Protein AF-A0A7U6QQB1-F1 (afdb_monomer_lite)

Foldseek 3Di:
DDPVVVVVVVVVLVVVQVVQAAAADDFDPVCVQPDQLQRQVVCRSNNNTHDHPCCVVLQKDWRDDDALWTDMDGDDDQVQDDPVSHGDVVSVVVRVCVGNVSSVSSNGDNDDPPDD

Secondary structure (DSSP, 8-state):
--HHHHHHHHHHHHHHHHHH---B-PPPHHHHHHS-HHHHHHHHHTTSSPBPTHHHHHTEEEEEEETTEEEEEE---GGGB-TTSSB-HHHHHHHHHHHHHHHHHTT--PPPP---

Sequence (116 aa):
MNVEETIATWETEEARIREKLGDADVIPLSDLTTRSGMDIFNAMFAGELPHPPYWSNARLHSYSYGKGIAVFQGRPKRHHYNPLGTVHGGWFCTLLDSAVGCAVHTLYQQEKPIQL

Radius of gyration: 16.37 Å; chains: 1; bounding box: 47×28×54 Å

Structure (mmCIF, N/CA/C/O backbone):
data_AF-A0A7U6QQB1-F1
#
_entry.id   AF-A0A7U6QQB1-F1
#
loop_
_atom_site.group_PDB
_atom_site.id
_atom_site.type_symbol
_atom_site.label_atom_id
_atom_site.label_alt_id
_atom_site.label_comp_id
_atom_site.label_asym_id
_atom_site.label_entity_id
_atom_site.label_seq_id
_atom_site.pdbx_PDB_ins_code
_atom_site.Cartn_x
_atom_site.Cartn_y
_atom_site.Cartn_z
_atom_site.occupancy
_atom_site.B_iso_or_equiv
_atom_site.auth_seq_id
_atom_site.auth_comp_id
_atom_site.auth_asym_id
_atom_site.auth_atom_id
_atom_site.pdbx_PDB_model_num
ATOM 1 N N . MET A 1 1 ? 18.256 15.743 -7.609 1.00 75.50 1 MET A N 1
ATOM 2 C CA . MET A 1 1 ? 17.990 14.306 -7.469 1.00 75.50 1 MET A CA 1
ATOM 3 C C . MET A 1 1 ? 17.765 13.734 -8.856 1.00 75.50 1 MET A C 1
ATOM 5 O O . MET A 1 1 ? 16.902 14.249 -9.562 1.00 75.50 1 MET A O 1
ATOM 9 N N . ASN A 1 2 ? 18.584 12.780 -9.286 1.00 94.81 2 ASN A N 1
ATOM 10 C CA . ASN A 1 2 ? 18.419 12.091 -10.567 1.00 94.81 2 ASN A CA 1
ATOM 11 C C . ASN A 1 2 ? 17.517 10.842 -10.409 1.00 94.81 2 ASN A C 1
ATOM 13 O O . ASN A 1 2 ? 17.033 10.539 -9.314 1.00 94.81 2 ASN A O 1
ATOM 17 N N . VAL A 1 3 ? 17.248 10.132 -11.510 1.00 93.31 3 VAL A N 1
ATOM 18 C CA . VAL A 1 3 ? 16.383 8.935 -11.498 1.00 93.31 3 VAL A CA 1
ATOM 19 C C . VAL A 1 3 ? 16.963 7.828 -10.613 1.00 93.31 3 VAL A C 1
ATOM 21 O O . VAL A 1 3 ? 16.224 7.199 -9.863 1.00 93.31 3 VAL A O 1
ATOM 24 N N . GLU A 1 4 ? 18.275 7.616 -10.662 1.00 95.06 4 GLU A N 1
ATOM 25 C CA . GLU A 1 4 ? 18.970 6.560 -9.917 1.00 95.06 4 GLU A CA 1
ATOM 26 C C . GLU A 1 4 ? 18.913 6.814 -8.406 1.00 95.06 4 GLU A C 1
ATOM 28 O O . GLU A 1 4 ? 18.555 5.924 -7.641 1.00 95.06 4 GLU A O 1
ATOM 33 N N . GLU A 1 5 ? 19.161 8.053 -7.979 1.00 95.38 5 GLU A N 1
ATOM 34 C CA . GLU A 1 5 ? 19.044 8.495 -6.585 1.00 95.38 5 GLU A CA 1
ATOM 35 C C . GLU A 1 5 ? 17.603 8.361 -6.067 1.00 95.38 5 GLU A C 1
ATOM 37 O O . GLU A 1 5 ? 17.375 7.949 -4.926 1.00 95.38 5 GLU A O 1
ATOM 42 N N . THR A 1 6 ? 16.618 8.673 -6.915 1.00 90.69 6 THR A N 1
ATOM 43 C CA . THR A 1 6 ? 15.193 8.532 -6.576 1.00 90.69 6 THR A CA 1
ATOM 44 C C . THR A 1 6 ? 14.834 7.066 -6.344 1.00 90.69 6 THR A C 1
ATOM 46 O O . THR A 1 6 ? 14.212 6.733 -5.336 1.00 90.69 6 THR A O 1
ATOM 49 N N . ILE A 1 7 ? 15.263 6.181 -7.250 1.00 90.62 7 ILE A N 1
ATOM 50 C CA . ILE A 1 7 ? 15.036 4.737 -7.138 1.00 90.62 7 ILE A CA 1
ATOM 51 C C . ILE A 1 7 ? 15.713 4.188 -5.883 1.00 90.62 7 ILE A C 1
ATOM 53 O O . ILE A 1 7 ? 15.054 3.505 -5.106 1.00 90.62 7 ILE A O 1
ATOM 57 N N . ALA A 1 8 ? 16.979 4.534 -5.639 1.00 92.62 8 ALA A N 1
ATOM 58 C CA . ALA A 1 8 ? 17.712 4.074 -4.460 1.00 92.62 8 ALA A CA 1
ATOM 59 C C . ALA A 1 8 ? 17.022 4.492 -3.150 1.00 92.62 8 ALA A C 1
ATOM 61 O O . ALA A 1 8 ? 16.946 3.708 -2.201 1.00 92.62 8 ALA A O 1
ATOM 62 N N . THR A 1 9 ? 16.462 5.706 -3.111 1.00 91.25 9 THR A N 1
ATOM 63 C CA . THR A 1 9 ? 15.675 6.187 -1.968 1.00 91.25 9 THR A CA 1
ATOM 64 C C . THR A 1 9 ? 14.422 5.335 -1.761 1.00 91.25 9 THR A C 1
ATOM 66 O O . THR A 1 9 ? 14.144 4.908 -0.642 1.00 91.25 9 THR A O 1
ATOM 69 N N . TRP A 1 10 ? 13.673 5.048 -2.829 1.00 89.38 10 TRP A N 1
ATOM 70 C CA . TRP A 1 10 ? 12.462 4.226 -2.743 1.00 89.38 10 TRP A CA 1
ATOM 71 C C . TRP A 1 10 ? 12.755 2.771 -2.376 1.00 89.38 10 TRP A C 1
ATOM 73 O O . TRP A 1 10 ? 12.031 2.200 -1.569 1.00 89.38 10 TRP A O 1
ATOM 83 N N . GLU A 1 11 ? 13.824 2.182 -2.911 1.00 90.38 11 GLU A N 1
ATOM 84 C CA . GLU A 1 11 ? 14.233 0.811 -2.589 1.00 90.38 11 GLU A CA 1
ATOM 85 C C . GLU A 1 11 ? 14.691 0.678 -1.131 1.00 90.38 11 GLU A C 1
ATOM 87 O O . GLU A 1 11 ? 14.335 -0.291 -0.461 1.00 90.38 11 GLU A O 1
ATOM 92 N N . THR A 1 12 ? 15.425 1.669 -0.616 1.00 92.12 12 THR A N 1
ATOM 93 C CA . THR A 1 12 ? 15.832 1.713 0.800 1.00 92.12 12 THR A CA 1
ATOM 94 C C . THR A 1 12 ? 14.614 1.762 1.719 1.00 92.12 12 THR A C 1
ATOM 96 O O . THR A 1 12 ? 14.546 1.057 2.726 1.00 92.12 12 THR A O 1
ATOM 99 N N . GLU A 1 13 ? 13.626 2.574 1.361 1.00 88.75 13 GLU A N 1
ATOM 100 C CA . GLU A 1 13 ? 12.424 2.755 2.163 1.00 88.75 13 GLU A CA 1
ATOM 101 C C . GLU A 1 13 ? 11.477 1.548 2.080 1.00 88.75 13 GLU A C 1
ATOM 103 O O . GLU A 1 13 ? 10.935 1.122 3.099 1.00 88.75 13 GLU A O 1
ATOM 108 N N . GLU A 1 14 ? 11.355 0.915 0.906 1.00 89.19 14 GLU A N 1
ATOM 109 C CA . GLU A 1 14 ? 10.680 -0.381 0.760 1.00 89.19 14 GLU A CA 1
ATOM 110 C C . GLU A 1 14 ? 11.322 -1.439 1.667 1.00 89.19 14 GLU A C 1
ATOM 112 O O . GLU A 1 14 ? 10.609 -2.144 2.383 1.00 89.19 14 GLU A O 1
ATOM 117 N N . ALA A 1 15 ? 12.656 -1.543 1.672 1.00 90.56 15 ALA A N 1
ATOM 118 C CA . ALA A 1 15 ? 13.368 -2.503 2.511 1.00 90.56 15 ALA A CA 1
ATOM 119 C C . ALA A 1 15 ? 13.091 -2.269 4.006 1.00 90.56 15 ALA A C 1
ATOM 121 O O . ALA A 1 15 ? 12.768 -3.217 4.722 1.00 90.56 15 ALA A O 1
ATOM 122 N N . ARG A 1 16 ? 13.122 -1.005 4.453 1.00 90.25 16 ARG A N 1
ATOM 123 C CA . ARG A 1 16 ? 12.823 -0.612 5.841 1.00 90.25 16 ARG A CA 1
ATOM 124 C C . ARG A 1 16 ? 11.410 -1.002 6.274 1.00 90.25 16 ARG A C 1
ATOM 126 O O . ARG A 1 16 ? 11.198 -1.382 7.423 1.00 90.25 16 ARG A O 1
ATOM 133 N N . ILE A 1 17 ? 10.434 -0.872 5.378 1.00 88.81 17 ILE A N 1
ATOM 134 C CA . ILE A 1 17 ? 9.047 -1.258 5.657 1.00 88.81 17 ILE A CA 1
ATOM 135 C C . ILE A 1 17 ? 8.935 -2.780 5.716 1.00 88.81 17 ILE A C 1
ATOM 137 O O . ILE A 1 17 ? 8.385 -3.312 6.676 1.00 88.81 17 ILE A O 1
ATOM 141 N N . ARG A 1 18 ? 9.501 -3.490 4.734 1.00 87.94 18 ARG A N 1
ATOM 142 C CA . ARG A 1 18 ? 9.449 -4.958 4.668 1.00 87.94 18 ARG A CA 1
ATOM 143 C C . ARG A 1 18 ? 10.104 -5.647 5.857 1.00 87.94 18 ARG A C 1
ATOM 145 O O . ARG A 1 18 ? 9.623 -6.697 6.250 1.00 87.94 18 ARG A O 1
ATOM 152 N N . GLU A 1 19 ? 11.158 -5.068 6.425 1.00 91.62 19 GLU A N 1
ATOM 153 C CA . GLU A 1 19 ? 11.805 -5.591 7.634 1.00 91.62 19 GLU A CA 1
ATOM 154 C C . GLU A 1 19 ? 10.862 -5.603 8.849 1.00 91.62 19 GLU A C 1
ATOM 156 O O . GLU A 1 19 ? 11.000 -6.449 9.729 1.00 91.62 19 GLU A O 1
ATOM 161 N N . LYS A 1 20 ? 9.897 -4.677 8.897 1.00 90.12 20 LYS A N 1
ATOM 162 C CA . LYS A 1 20 ? 8.952 -4.542 10.014 1.00 90.12 20 LYS A CA 1
ATOM 163 C C . LYS A 1 20 ? 7.642 -5.288 9.810 1.00 90.12 20 LYS A C 1
ATOM 165 O O . LYS A 1 20 ? 6.967 -5.586 10.790 1.00 90.12 20 LYS A O 1
ATOM 170 N N . LEU A 1 21 ? 7.241 -5.509 8.561 1.00 90.12 21 LEU A N 1
ATOM 171 C CA . LEU A 1 21 ? 5.979 -6.175 8.261 1.00 90.12 21 LEU A CA 1
ATOM 172 C C . LEU A 1 21 ? 6.018 -7.628 8.743 1.00 90.12 21 LEU A C 1
ATOM 174 O O . LEU A 1 21 ? 6.998 -8.339 8.532 1.00 90.12 21 LEU A O 1
ATOM 178 N N . GLY A 1 22 ? 4.920 -8.055 9.363 1.00 90.31 22 GLY A N 1
ATOM 179 C CA . GLY A 1 22 ? 4.686 -9.460 9.673 1.00 90.31 22 GLY A CA 1
ATOM 180 C C . GLY A 1 22 ? 4.327 -10.266 8.423 1.00 90.31 22 GLY A C 1
ATOM 181 O O . GLY A 1 22 ? 4.265 -9.744 7.305 1.00 90.31 22 GLY A O 1
ATOM 182 N N . ASP A 1 23 ? 4.044 -11.550 8.623 1.00 92.62 23 ASP A N 1
ATOM 183 C CA . ASP A 1 23 ? 3.672 -12.451 7.535 1.00 92.62 23 ASP A CA 1
ATOM 184 C C . ASP A 1 23 ? 2.384 -12.021 6.806 1.00 92.62 23 ASP A C 1
ATOM 186 O O . ASP A 1 23 ? 1.577 -11.202 7.260 1.00 92.62 23 ASP A O 1
ATOM 190 N N . ALA A 1 24 ? 2.222 -12.549 5.595 1.00 93.69 24 ALA A N 1
ATOM 191 C CA . ALA A 1 24 ? 1.044 -12.329 4.768 1.00 93.69 24 ALA A CA 1
ATOM 192 C C . ALA A 1 24 ? -0.103 -13.219 5.233 1.00 93.69 24 ALA A C 1
ATOM 194 O O . ALA A 1 24 ? -0.006 -14.438 5.116 1.00 93.69 24 ALA A O 1
ATOM 195 N N . ASP A 1 25 ? -1.201 -12.612 5.680 1.00 95.50 25 ASP A N 1
ATOM 196 C CA . ASP A 1 25 ? -2.411 -13.333 6.081 1.00 95.50 25 ASP A CA 1
ATOM 197 C C . ASP A 1 25 ? -3.634 -12.397 6.156 1.00 95.50 25 ASP A C 1
ATOM 199 O O . ASP A 1 25 ? -3.565 -11.202 5.851 1.00 95.50 25 ASP A O 1
ATOM 203 N N . VAL A 1 26 ? -4.781 -12.940 6.548 1.00 94.62 26 VAL A N 1
ATOM 204 C CA . VAL A 1 26 ? -6.007 -12.194 6.826 1.00 94.62 26 VAL A CA 1
ATOM 205 C C . VAL A 1 26 ? -6.003 -11.630 8.248 1.00 94.62 26 VAL A C 1
ATOM 207 O O . VAL A 1 26 ? -5.635 -12.303 9.208 1.00 94.62 26 VAL A O 1
ATOM 210 N N . ILE A 1 27 ? -6.462 -10.386 8.405 1.00 94.19 27 ILE A N 1
ATOM 211 C CA . ILE A 1 27 ? -6.650 -9.784 9.731 1.00 94.19 27 ILE A CA 1
ATOM 212 C C . ILE A 1 27 ? -7.847 -10.466 10.420 1.00 94.19 27 ILE A C 1
ATOM 214 O O . ILE A 1 27 ? -8.917 -10.559 9.806 1.00 94.19 27 ILE A O 1
ATOM 218 N N . PRO A 1 28 ? -7.724 -10.908 11.686 1.00 93.44 28 PRO A N 1
ATOM 219 C CA . PRO A 1 28 ? -8.845 -11.470 12.430 1.00 93.44 28 PRO A CA 1
ATOM 220 C C . PRO A 1 28 ? -10.013 -10.483 12.565 1.00 93.44 28 PRO A C 1
ATOM 222 O O . PRO A 1 28 ? -9.827 -9.298 12.838 1.00 93.44 28 PRO A O 1
ATOM 225 N N . LEU A 1 29 ? -11.249 -10.981 12.452 1.00 90.88 29 LEU A N 1
ATOM 226 C CA . LEU A 1 29 ? -12.458 -10.154 12.600 1.00 90.88 29 LEU A CA 1
ATOM 227 C C . LEU A 1 29 ? -12.530 -9.436 13.959 1.00 90.88 29 LEU A C 1
ATOM 229 O O . LEU A 1 29 ? -13.051 -8.323 14.051 1.00 90.88 29 LEU A O 1
ATOM 233 N N . SER A 1 30 ? -11.996 -10.056 15.014 1.00 91.81 30 SER A N 1
ATOM 234 C CA . SER A 1 30 ? -11.888 -9.443 16.339 1.00 91.81 30 SER A CA 1
ATOM 235 C C . SER A 1 30 ? -11.093 -8.140 16.302 1.00 91.81 30 SER A C 1
ATOM 237 O O . SER A 1 30 ? -11.528 -7.152 16.882 1.00 91.81 30 SER A O 1
ATOM 239 N N . ASP A 1 31 ? -9.974 -8.092 15.581 1.00 92.38 31 ASP A N 1
ATOM 240 C CA . ASP A 1 31 ? -9.167 -6.877 15.458 1.00 92.38 31 ASP A CA 1
ATOM 241 C C . ASP A 1 31 ? -9.877 -5.811 14.618 1.00 92.38 31 ASP A C 1
ATOM 243 O O . ASP A 1 31 ? -9.877 -4.641 14.992 1.00 92.38 31 ASP A O 1
ATOM 247 N N . LEU A 1 32 ? -10.567 -6.204 13.542 1.00 87.81 32 LEU A N 1
ATOM 248 C CA . LEU A 1 32 ? -11.317 -5.267 12.690 1.00 87.81 32 LEU A CA 1
ATOM 249 C C . LEU A 1 32 ? -12.470 -4.563 13.423 1.00 87.81 32 LEU A C 1
ATOM 251 O O . LEU A 1 32 ? -12.854 -3.454 13.058 1.00 87.81 32 LEU A O 1
ATOM 255 N N . THR A 1 33 ? -13.035 -5.207 14.444 1.00 87.44 33 THR A N 1
ATOM 256 C CA . THR A 1 33 ? -14.180 -4.686 15.212 1.00 87.44 33 THR A CA 1
ATOM 257 C C . THR A 1 33 ? -13.775 -3.943 16.484 1.00 8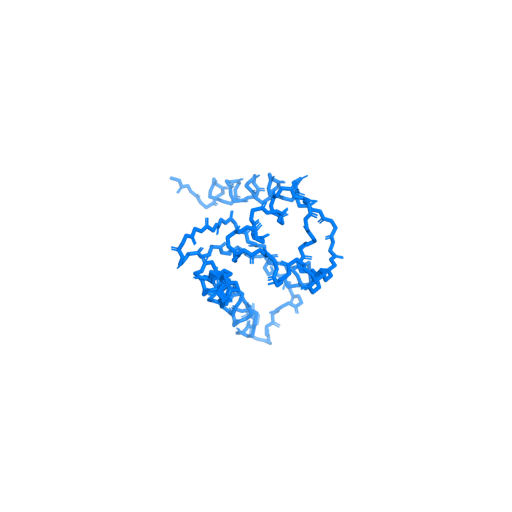7.44 33 THR A C 1
ATOM 259 O O . THR A 1 33 ? -14.579 -3.195 17.042 1.00 87.44 33 THR A O 1
ATOM 262 N N . THR A 1 34 ? -12.535 -4.121 16.944 1.00 90.38 34 THR A N 1
ATOM 263 C CA . THR A 1 34 ? -12.045 -3.556 18.213 1.00 90.38 34 THR A CA 1
ATOM 264 C C . THR A 1 34 ? -11.028 -2.436 18.034 1.00 90.38 34 THR A C 1
ATOM 266 O O . THR A 1 34 ? -10.754 -1.716 18.991 1.00 90.38 34 THR A O 1
ATOM 269 N N . ARG A 1 35 ? -10.487 -2.255 16.826 1.00 93.25 35 ARG A N 1
ATOM 270 C CA . ARG A 1 35 ? -9.480 -1.239 16.511 1.00 93.25 35 ARG A CA 1
ATOM 271 C C . ARG A 1 35 ? -10.056 -0.145 15.614 1.00 93.25 35 ARG A C 1
ATOM 273 O O . ARG A 1 35 ? -10.916 -0.403 14.770 1.00 93.25 35 ARG A O 1
ATOM 280 N N . SER A 1 36 ? -9.560 1.086 15.760 1.00 95.00 36 SER A N 1
ATOM 281 C CA . SER A 1 36 ? -9.768 2.097 14.719 1.00 95.00 36 SER A CA 1
ATOM 282 C C . SER A 1 36 ? -8.991 1.718 13.455 1.00 95.00 36 SER A C 1
ATOM 284 O O . SER A 1 36 ? -8.065 0.904 13.494 1.00 95.00 36 SER A O 1
ATOM 286 N N . GLY A 1 37 ? -9.315 2.339 12.320 1.00 93.88 37 GLY A N 1
ATOM 287 C CA . GLY A 1 37 ? -8.572 2.081 11.088 1.00 93.88 37 GLY A CA 1
ATOM 288 C C . GLY A 1 37 ? -7.088 2.438 11.205 1.00 93.88 37 GLY A C 1
ATOM 289 O O . GLY A 1 37 ? -6.233 1.687 10.742 1.00 93.88 37 GLY A O 1
ATOM 290 N N . MET A 1 38 ? -6.762 3.541 11.890 1.00 95.56 38 MET A N 1
ATOM 291 C CA . MET A 1 38 ? -5.368 3.911 12.165 1.00 95.56 38 MET A CA 1
ATOM 292 C C . MET A 1 38 ? -4.655 2.888 13.054 1.00 95.56 38 MET A C 1
ATOM 294 O O . MET A 1 38 ? -3.490 2.595 12.801 1.00 95.56 38 MET A O 1
ATOM 298 N N . ASP A 1 39 ? -5.334 2.319 14.052 1.00 95.62 39 ASP A N 1
ATOM 299 C CA . ASP A 1 39 ? -4.744 1.299 14.928 1.00 95.62 39 ASP A CA 1
ATOM 300 C C . ASP A 1 39 ? -4.445 0.003 14.169 1.00 95.62 39 ASP A C 1
ATOM 302 O O . ASP A 1 39 ? -3.431 -0.640 14.432 1.00 95.62 39 ASP A O 1
ATOM 306 N N . ILE A 1 40 ? -5.285 -0.355 13.190 1.00 95.06 40 ILE A N 1
ATOM 307 C CA . ILE A 1 40 ? -5.027 -1.486 12.291 1.00 95.06 40 ILE A CA 1
ATOM 308 C C . ILE A 1 40 ? -3.749 -1.243 11.483 1.00 95.06 40 ILE A C 1
ATOM 310 O O . ILE A 1 40 ? -2.872 -2.105 11.460 1.00 95.06 40 ILE A O 1
ATOM 314 N N . PHE A 1 41 ? -3.608 -0.075 10.846 1.00 94.69 41 PHE A N 1
ATOM 315 C CA . PHE A 1 41 ? -2.404 0.230 10.066 1.00 94.69 41 PHE A CA 1
ATOM 316 C C . PHE A 1 41 ? -1.151 0.318 10.947 1.00 94.69 41 PHE A C 1
ATOM 318 O O . PHE A 1 41 ? -0.121 -0.240 10.582 1.00 94.69 41 PHE A O 1
ATOM 325 N N . ASN A 1 42 ? -1.243 0.938 12.127 1.00 94.81 42 ASN A N 1
ATOM 326 C CA . ASN A 1 42 ? -0.142 0.986 13.093 1.00 94.81 42 ASN A CA 1
ATOM 327 C C . ASN A 1 42 ? 0.327 -0.407 13.506 1.00 94.81 42 ASN A C 1
ATOM 329 O O . ASN A 1 42 ? 1.523 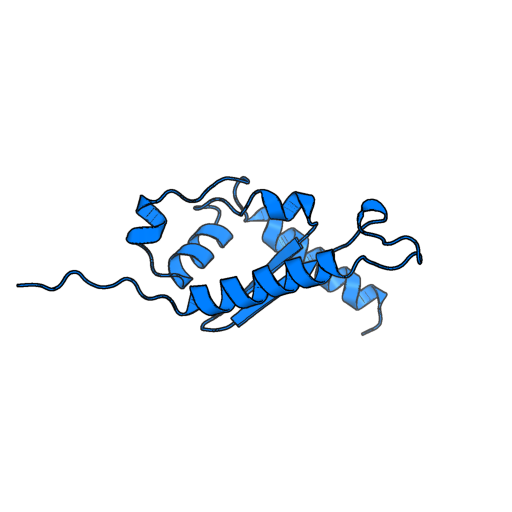-0.678 13.461 1.00 94.81 42 ASN A O 1
ATOM 333 N N . ALA A 1 43 ? -0.603 -1.298 13.840 1.00 95.00 43 ALA A N 1
ATOM 334 C CA . ALA A 1 43 ? -0.278 -2.664 14.220 1.00 95.00 43 ALA A CA 1
ATOM 335 C C . ALA A 1 43 ? 0.298 -3.474 13.049 1.00 95.00 43 ALA A C 1
ATOM 337 O O . ALA A 1 43 ? 1.263 -4.212 13.228 1.00 95.00 43 ALA A O 1
ATOM 338 N N . MET A 1 44 ? -0.228 -3.292 11.833 1.00 94.19 44 MET A N 1
ATOM 339 C CA . MET A 1 44 ? 0.311 -3.934 10.629 1.00 94.19 44 MET A CA 1
ATOM 340 C C . MET A 1 44 ? 1.767 -3.520 10.368 1.00 94.19 44 MET A C 1
ATOM 342 O O . MET A 1 44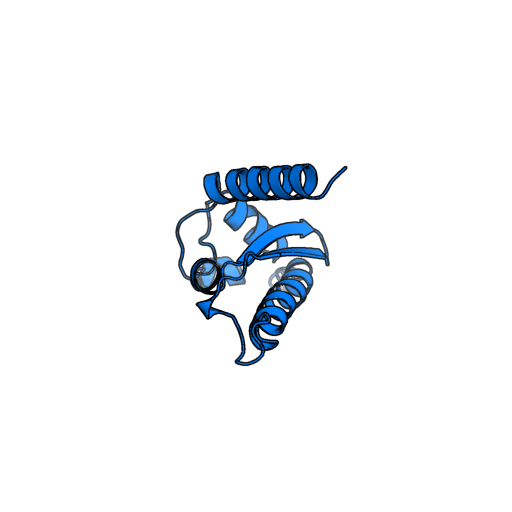 ? 2.622 -4.367 10.127 1.00 94.19 44 MET A O 1
ATOM 346 N N . PHE A 1 45 ? 2.076 -2.225 10.468 1.00 92.19 45 PHE A N 1
ATOM 347 C CA . PHE A 1 45 ? 3.431 -1.698 10.259 1.00 92.19 45 PHE A CA 1
ATOM 348 C C . PHE A 1 45 ? 4.378 -1.900 11.450 1.00 92.19 45 PHE A C 1
ATOM 350 O O . PHE A 1 45 ? 5.589 -1.713 11.304 1.00 92.19 45 PHE A O 1
ATOM 357 N N . ALA A 1 46 ? 3.844 -2.283 12.609 1.00 93.25 46 ALA A N 1
ATOM 358 C CA . ALA A 1 46 ? 4.606 -2.786 13.747 1.00 93.25 46 ALA A CA 1
ATOM 359 C C . ALA A 1 46 ? 4.867 -4.304 13.669 1.00 93.25 46 ALA A C 1
ATOM 361 O O . ALA A 1 46 ? 5.587 -4.830 14.512 1.00 93.25 46 ALA A O 1
ATOM 362 N N . GLY A 1 47 ? 4.289 -5.000 12.681 1.00 93.56 47 GLY A N 1
ATOM 363 C CA . GLY A 1 47 ? 4.398 -6.454 12.529 1.00 93.56 47 GLY A CA 1
ATOM 364 C C . GLY A 1 47 ? 3.490 -7.258 13.465 1.00 93.56 47 GLY A C 1
ATOM 365 O O . GLY A 1 47 ? 3.611 -8.476 13.538 1.00 93.56 47 GLY A O 1
ATOM 366 N N . GLU A 1 48 ? 2.572 -6.598 14.174 1.00 95.31 48 GLU A N 1
ATOM 367 C CA . GLU A 1 48 ? 1.620 -7.229 15.098 1.00 95.31 48 GLU A CA 1
ATOM 368 C C . GLU A 1 48 ? 0.402 -7.818 14.375 1.00 95.31 48 GLU A C 1
ATOM 370 O O . GLU A 1 48 ? -0.203 -8.775 14.855 1.00 95.31 48 GLU A O 1
ATOM 375 N N . LEU A 1 49 ? 0.023 -7.230 13.235 1.00 95.88 49 LEU A N 1
ATOM 376 C CA . LEU A 1 49 ? -1.042 -7.721 12.362 1.00 95.88 49 LEU A CA 1
ATOM 377 C C . LEU A 1 49 ? -0.489 -8.064 10.976 1.00 95.88 49 LEU A C 1
ATOM 379 O O . LEU A 1 49 ? 0.457 -7.418 10.514 1.00 95.88 49 LEU A O 1
ATOM 383 N N . PRO A 1 50 ? -1.091 -9.047 10.284 1.00 95.25 50 PRO A N 1
ATOM 384 C CA . PRO A 1 50 ? -0.626 -9.435 8.968 1.00 95.25 50 PRO A CA 1
ATOM 385 C C . PRO A 1 50 ? -0.908 -8.346 7.935 1.00 95.25 50 PRO A C 1
ATOM 387 O O . PRO A 1 50 ? -1.921 -7.641 7.982 1.00 95.25 50 PRO A O 1
ATOM 390 N N . HIS A 1 51 ? -0.019 -8.250 6.954 1.00 93.06 51 HIS A N 1
ATOM 391 C CA . HIS A 1 51 ? -0.273 -7.497 5.731 1.00 93.06 51 HIS A CA 1
ATOM 392 C C . HIS A 1 51 ? -1.054 -8.341 4.700 1.00 93.06 51 HIS A C 1
ATOM 394 O O . HIS A 1 51 ? -0.988 -9.574 4.734 1.00 93.06 51 HIS A O 1
ATOM 400 N N . PRO A 1 52 ? -1.776 -7.715 3.749 1.00 91.88 52 PRO A N 1
ATOM 401 C CA . PRO A 1 52 ? -2.560 -8.446 2.758 1.00 91.88 52 PRO A CA 1
ATOM 402 C C . PRO A 1 52 ? -1.696 -9.370 1.876 1.00 91.88 52 PRO A C 1
ATOM 404 O O . PRO A 1 52 ? -0.765 -8.885 1.224 1.00 91.88 52 PRO A O 1
ATOM 407 N N . PRO A 1 53 ? -2.052 -10.661 1.707 1.00 90.62 53 PRO A N 1
ATOM 408 C CA . PRO A 1 53 ? -1.289 -11.596 0.869 1.00 90.62 53 PRO A CA 1
ATOM 409 C C . PRO A 1 53 ? -1.148 -11.161 -0.590 1.00 90.62 53 PRO A C 1
ATOM 411 O O . PRO A 1 53 ? -0.194 -11.506 -1.288 1.00 90.62 53 PRO A O 1
ATOM 414 N N . TYR A 1 54 ? -2.108 -10.371 -1.062 1.00 88.44 54 TYR A N 1
ATOM 415 C CA . TYR A 1 54 ? -2.152 -9.891 -2.431 1.00 88.44 54 TYR A CA 1
ATOM 416 C C . TYR A 1 54 ? -1.018 -8.902 -2.779 1.00 88.44 54 TYR A C 1
ATOM 418 O O . TYR A 1 54 ? -0.635 -8.807 -3.947 1.00 88.44 54 TYR A O 1
ATOM 426 N N . TRP A 1 55 ? -0.421 -8.216 -1.794 1.00 88.00 55 TRP A N 1
ATOM 427 C CA . TRP A 1 55 ? 0.660 -7.240 -2.011 1.00 88.00 55 TRP A CA 1
ATOM 428 C C . TRP A 1 55 ? 1.865 -7.837 -2.748 1.00 88.00 55 TRP A C 1
ATOM 430 O O . TRP A 1 55 ? 2.381 -7.235 -3.694 1.00 88.00 55 TRP A O 1
ATOM 440 N N . SER A 1 56 ? 2.265 -9.060 -2.391 1.00 83.25 56 SER A N 1
ATOM 441 C CA . SER A 1 56 ? 3.373 -9.771 -3.042 1.00 83.25 56 SER A CA 1
ATOM 442 C C . SER A 1 56 ? 3.093 -10.069 -4.516 1.00 83.25 56 SER A C 1
ATOM 444 O O . SER A 1 56 ? 3.962 -9.854 -5.365 1.00 83.25 56 SER A O 1
ATOM 446 N N . ASN A 1 57 ? 1.868 -10.502 -4.831 1.00 81.56 57 ASN A N 1
ATOM 447 C CA . ASN A 1 57 ? 1.455 -10.840 -6.195 1.00 81.56 57 ASN A CA 1
ATOM 448 C C . ASN A 1 57 ? 1.413 -9.602 -7.087 1.00 81.56 57 ASN A C 1
ATOM 450 O O . ASN A 1 57 ? 1.964 -9.610 -8.185 1.00 81.56 57 ASN A O 1
ATOM 454 N N . ALA A 1 58 ? 0.817 -8.519 -6.589 1.00 81.94 58 ALA A N 1
ATOM 455 C CA . ALA A 1 58 ? 0.740 -7.267 -7.324 1.00 81.94 58 ALA A CA 1
ATOM 456 C C . ALA A 1 58 ? 2.061 -6.483 -7.310 1.00 81.94 58 ALA A C 1
ATOM 458 O O . ALA A 1 58 ? 2.199 -5.509 -8.042 1.00 81.94 58 ALA A O 1
ATOM 459 N N . ARG A 1 59 ? 3.059 -6.887 -6.510 1.00 88.50 59 ARG A N 1
ATOM 460 C CA . ARG A 1 59 ? 4.293 -6.114 -6.279 1.00 88.50 59 ARG A CA 1
ATOM 461 C C . ARG A 1 59 ? 3.986 -4.674 -5.870 1.00 88.50 59 ARG A C 1
ATOM 463 O O . ARG A 1 59 ? 4.565 -3.734 -6.418 1.00 88.50 59 ARG A O 1
ATOM 47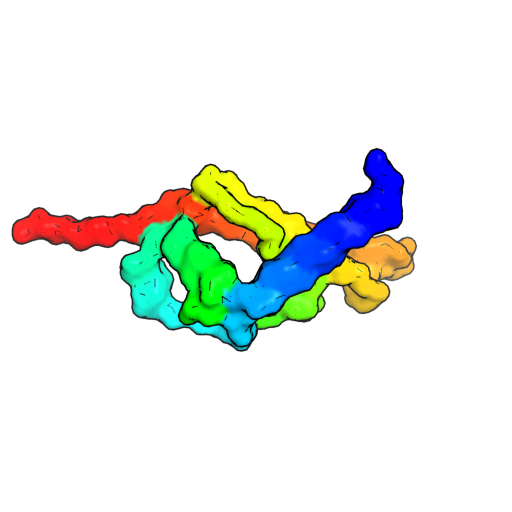0 N N . LEU A 1 60 ? 3.053 -4.550 -4.934 1.00 87.88 60 LEU A N 1
ATOM 471 C CA . LEU A 1 60 ? 2.615 -3.309 -4.310 1.00 87.88 60 LEU A CA 1
ATOM 472 C C . LEU A 1 60 ? 2.977 -3.353 -2.829 1.00 87.88 60 LEU A C 1
ATOM 474 O O . LEU A 1 60 ? 2.978 -4.422 -2.221 1.00 87.88 60 LEU A O 1
ATOM 478 N N . HIS A 1 61 ? 3.231 -2.197 -2.237 1.00 82.38 61 HIS A N 1
ATOM 479 C CA . HIS A 1 61 ? 3.308 -2.052 -0.788 1.00 82.38 61 HIS A CA 1
ATOM 480 C C . HIS A 1 61 ? 2.857 -0.656 -0.385 1.00 82.38 61 HIS A C 1
ATOM 482 O O . HIS A 1 61 ? 3.030 0.317 -1.126 1.00 82.38 61 HIS A O 1
ATOM 488 N N . SER A 1 62 ? 2.261 -0.568 0.801 1.00 79.50 62 SER A N 1
ATOM 489 C CA . SER A 1 62 ? 2.010 0.725 1.422 1.00 79.50 62 SER A CA 1
ATOM 490 C C . SER A 1 62 ? 3.339 1.308 1.906 1.00 79.50 62 SER A C 1
ATOM 492 O O . SER A 1 62 ? 4.170 0.606 2.479 1.00 79.50 62 SER A O 1
ATOM 494 N N . TYR A 1 63 ? 3.547 2.584 1.614 1.00 80.56 63 TYR A N 1
ATOM 495 C CA . TYR A 1 63 ? 4.747 3.351 1.927 1.00 80.56 63 TYR A CA 1
ATOM 496 C C . TYR A 1 63 ? 4.562 4.161 3.212 1.00 80.56 63 TYR A C 1
ATOM 498 O O . TYR A 1 63 ? 5.414 4.180 4.094 1.00 80.56 63 TYR A O 1
ATOM 506 N N . SER A 1 64 ? 3.426 4.844 3.324 1.00 88.38 64 SER A N 1
ATOM 507 C CA . SER A 1 64 ? 3.071 5.618 4.506 1.00 88.38 64 SER A CA 1
ATOM 508 C C . SER A 1 64 ? 1.569 5.836 4.560 1.00 88.38 64 SER A C 1
ATOM 510 O O . SER A 1 64 ? 0.866 5.746 3.552 1.00 88.38 64 SER A O 1
ATOM 512 N N . TYR A 1 65 ? 1.068 6.139 5.747 1.00 92.44 65 TYR A N 1
ATOM 513 C CA . TYR A 1 65 ? -0.334 6.446 5.961 1.00 92.44 65 TYR A CA 1
ATOM 514 C C . TYR A 1 65 ? -0.473 7.527 7.027 1.00 92.44 65 TYR A C 1
ATOM 516 O O . TYR A 1 65 ? 0.412 7.770 7.848 1.00 92.44 65 TYR A O 1
ATOM 524 N N . GLY A 1 66 ? -1.608 8.201 6.980 1.00 93.31 66 GLY A N 1
ATOM 525 C CA . GLY A 1 66 ? -2.024 9.218 7.923 1.00 93.31 66 GLY A CA 1
ATOM 526 C C . GLY A 1 66 ? -3.529 9.400 7.816 1.00 93.31 66 GLY A C 1
ATOM 527 O O . GLY A 1 66 ? -4.189 8.757 7.006 1.00 93.31 66 GLY A O 1
ATOM 528 N N . LYS A 1 67 ? -4.095 10.293 8.622 1.00 95.06 67 LYS A N 1
ATOM 529 C CA . LYS A 1 67 ? -5.539 10.539 8.608 1.00 95.06 67 LYS A CA 1
ATOM 530 C C . LYS A 1 67 ? -6.004 11.010 7.219 1.00 95.06 67 LYS A C 1
ATOM 532 O O . LYS A 1 67 ? -5.686 12.124 6.813 1.00 95.06 67 LYS A O 1
ATOM 537 N N . GLY A 1 68 ? -6.773 10.175 6.522 1.00 96.31 68 GLY A N 1
ATOM 538 C CA . GLY A 1 68 ? -7.273 10.421 5.166 1.00 96.31 68 GLY A CA 1
ATOM 539 C C . GLY A 1 68 ? -6.223 10.263 4.065 1.00 96.31 68 GLY A C 1
ATOM 540 O O . GLY A 1 68 ? -6.458 10.700 2.942 1.00 96.31 68 GLY A O 1
ATOM 541 N N . ILE A 1 69 ? -5.057 9.687 4.372 1.00 96.31 69 ILE A N 1
ATOM 542 C CA . ILE A 1 69 ? -3.921 9.581 3.452 1.00 96.31 69 ILE A CA 1
ATOM 543 C C . ILE A 1 69 ? -3.371 8.159 3.498 1.00 96.31 69 ILE A C 1
ATOM 545 O O . ILE A 1 69 ? -3.033 7.650 4.563 1.00 96.31 69 ILE A O 1
ATOM 549 N N . ALA A 1 70 ? -3.196 7.547 2.332 1.00 95.50 70 ALA A N 1
ATOM 550 C CA . ALA A 1 70 ? -2.397 6.341 2.179 1.00 95.50 70 ALA A CA 1
ATOM 551 C C . ALA A 1 70 ? -1.564 6.453 0.900 1.00 95.50 70 ALA A C 1
ATOM 553 O O . ALA A 1 70 ? -2.087 6.732 -0.179 1.00 95.50 70 ALA A O 1
ATOM 554 N N . VAL A 1 71 ? -0.256 6.267 1.031 1.00 93.81 71 VAL A N 1
ATOM 555 C CA . VAL A 1 71 ? 0.709 6.343 -0.064 1.00 93.81 71 VAL A CA 1
ATOM 556 C C . VAL A 1 71 ? 1.145 4.929 -0.392 1.00 93.81 71 VAL A C 1
ATOM 558 O O . VAL A 1 71 ? 1.595 4.202 0.488 1.00 93.81 71 VAL A O 1
ATOM 561 N N . PHE A 1 72 ? 1.035 4.548 -1.659 1.00 93.00 72 PHE A N 1
ATOM 562 C CA . PHE A 1 72 ? 1.446 3.237 -2.145 1.00 93.00 72 PHE A CA 1
ATOM 563 C C . PHE A 1 72 ? 2.539 3.374 -3.190 1.00 93.00 72 PHE A C 1
ATOM 565 O O . PHE A 1 72 ? 2.554 4.309 -3.993 1.00 93.00 72 PHE A O 1
ATOM 572 N N . GLN A 1 73 ? 3.432 2.397 -3.189 1.00 90.50 73 GLN A N 1
ATOM 573 C CA . GLN A 1 73 ? 4.426 2.200 -4.227 1.00 90.50 73 GLN A CA 1
ATOM 574 C C . GLN A 1 73 ? 4.213 0.835 -4.866 1.00 90.50 73 GLN A C 1
ATOM 576 O O . GLN A 1 73 ? 3.617 -0.073 -4.284 1.00 90.50 73 GLN A O 1
ATOM 581 N N . GLY A 1 74 ? 4.711 0.690 -6.087 1.00 90.25 74 GLY A N 1
ATOM 582 C CA . GLY A 1 74 ? 4.659 -0.584 -6.768 1.00 90.25 74 GLY A CA 1
ATOM 583 C C . GLY A 1 74 ? 5.727 -0.721 -7.830 1.00 90.25 74 GLY A C 1
ATOM 584 O O . GLY A 1 74 ? 6.152 0.259 -8.442 1.00 90.25 74 GLY A O 1
ATOM 585 N N . ARG A 1 75 ? 6.153 -1.962 -8.055 1.00 90.62 75 ARG A N 1
ATOM 586 C CA . ARG A 1 75 ? 7.241 -2.287 -8.975 1.00 90.62 75 ARG A CA 1
ATOM 587 C C . ARG A 1 75 ? 6.786 -3.337 -9.986 1.00 90.62 75 ARG A C 1
ATOM 589 O O . ARG A 1 75 ? 7.106 -4.525 -9.828 1.00 90.62 75 ARG A O 1
ATOM 596 N N . PRO A 1 76 ? 6.036 -2.926 -11.026 1.00 93.06 76 PRO A N 1
ATOM 597 C CA . PRO A 1 76 ? 5.503 -3.856 -12.002 1.00 93.06 76 PRO A CA 1
ATOM 598 C C . PRO A 1 76 ? 6.648 -4.567 -12.732 1.00 93.06 76 PRO A C 1
ATOM 600 O O . PRO A 1 76 ? 7.764 -4.068 -12.889 1.00 93.06 76 PRO A O 1
ATOM 603 N N . LYS A 1 77 ? 6.361 -5.785 -13.176 1.00 93.25 77 LYS A N 1
ATOM 604 C CA . LYS A 1 77 ? 7.282 -6.657 -13.919 1.00 93.25 77 LYS A CA 1
ATOM 605 C C . LYS A 1 77 ? 6.638 -7.066 -15.230 1.00 93.25 77 LYS A C 1
ATOM 607 O O . LYS A 1 77 ? 5.457 -6.828 -15.429 1.00 93.25 77 LYS A O 1
ATOM 612 N N . ARG A 1 78 ? 7.399 -7.723 -16.104 1.00 94.88 78 ARG A N 1
ATOM 613 C CA . ARG A 1 78 ? 6.952 -8.073 -17.460 1.00 94.88 78 ARG A CA 1
ATOM 614 C C . ARG A 1 78 ? 5.638 -8.869 -17.509 1.00 94.88 78 ARG A C 1
ATOM 616 O O . ARG A 1 78 ? 4.880 -8.694 -18.449 1.00 94.88 78 ARG A O 1
ATOM 623 N N . HIS A 1 79 ? 5.330 -9.683 -16.495 1.00 94.06 79 HIS A N 1
ATOM 624 C CA . HIS A 1 79 ? 4.044 -10.395 -16.407 1.00 94.06 79 HIS A CA 1
ATOM 625 C C . HIS A 1 79 ? 2.833 -9.483 -16.133 1.00 94.06 79 HIS A C 1
ATOM 627 O O . HIS A 1 79 ? 1.702 -9.923 -16.274 1.00 94.06 79 HIS A O 1
ATOM 633 N N . HIS A 1 80 ? 3.057 -8.219 -15.766 1.00 95.88 80 HIS A N 1
ATOM 634 C CA . HIS A 1 80 ? 2.026 -7.192 -15.607 1.00 95.88 80 HIS A CA 1
ATOM 635 C C . HIS A 1 80 ? 1.822 -6.352 -16.876 1.00 95.88 80 HIS A C 1
ATOM 637 O O . HIS A 1 80 ? 1.115 -5.347 -16.833 1.00 95.88 80 HIS A O 1
ATOM 643 N N . TYR A 1 81 ? 2.497 -6.676 -17.981 1.00 97.44 81 TYR A N 1
ATOM 644 C CA . TYR A 1 81 ? 2.424 -5.872 -19.197 1.00 97.44 81 TYR A CA 1
ATOM 645 C C . TYR A 1 81 ? 1.228 -6.284 -20.056 1.00 97.44 81 TYR A C 1
ATOM 647 O O . TYR A 1 81 ? 0.794 -7.434 -20.042 1.00 97.44 81 TYR A O 1
ATOM 655 N N . ASN A 1 82 ? 0.706 -5.335 -20.824 1.00 97.62 82 ASN A N 1
ATOM 656 C CA . ASN A 1 82 ? -0.255 -5.586 -21.891 1.00 97.62 82 ASN A CA 1
ATOM 657 C C . ASN A 1 82 ? 0.477 -5.928 -23.216 1.00 97.62 82 ASN A C 1
ATOM 659 O O . ASN A 1 82 ? 1.703 -5.790 -23.300 1.00 97.62 82 ASN A O 1
ATOM 663 N N . PRO A 1 83 ? -0.244 -6.331 -24.281 1.00 97.81 83 PRO A N 1
ATOM 664 C CA . PRO A 1 83 ? 0.367 -6.646 -25.578 1.00 97.81 83 PRO A CA 1
ATOM 665 C C . PRO A 1 83 ? 1.108 -5.488 -26.266 1.00 97.81 83 PRO A C 1
ATOM 667 O O . PRO A 1 83 ? 1.912 -5.737 -27.158 1.00 97.81 83 PRO A O 1
ATOM 670 N N . LEU A 1 84 ? 0.875 -4.235 -25.857 1.00 97.88 84 LEU A N 1
ATOM 671 C CA . LEU A 1 84 ? 1.584 -3.058 -26.376 1.00 97.88 84 LEU A CA 1
ATOM 672 C C . LEU A 1 84 ? 2.960 -2.861 -25.717 1.00 97.88 84 LEU A C 1
ATOM 674 O O . LEU A 1 84 ? 3.682 -1.932 -26.068 1.00 97.88 84 LEU A O 1
ATOM 678 N N . GLY A 1 85 ? 3.331 -3.713 -24.755 1.00 96.69 85 GLY A N 1
ATOM 679 C CA . GLY A 1 85 ? 4.617 -3.647 -24.062 1.00 96.69 85 GLY A CA 1
ATOM 680 C C . GLY A 1 85 ? 4.669 -2.629 -22.920 1.00 96.69 85 GLY A C 1
ATOM 681 O O . GLY A 1 85 ? 5.754 -2.358 -22.412 1.00 96.69 85 GLY A O 1
ATOM 682 N N . THR A 1 86 ? 3.526 -2.085 -22.495 1.00 97.56 86 THR A N 1
ATOM 683 C CA . THR A 1 86 ? 3.413 -1.188 -21.333 1.00 97.56 86 THR A CA 1
ATOM 684 C C . THR A 1 86 ? 2.732 -1.892 -20.163 1.00 97.56 86 THR A C 1
ATOM 686 O O . THR A 1 86 ? 2.149 -2.962 -20.325 1.00 97.56 86 THR A O 1
ATOM 689 N N . VAL A 1 87 ? 2.795 -1.313 -18.962 1.00 97.38 87 VAL A N 1
ATOM 690 C CA . VAL A 1 87 ? 2.088 -1.856 -17.791 1.00 97.38 87 VAL A CA 1
ATOM 691 C C . VAL A 1 87 ? 0.578 -1.841 -18.051 1.00 97.38 87 VAL A C 1
ATOM 693 O O . VAL A 1 87 ? 0.021 -0.835 -18.490 1.00 97.38 87 VAL A O 1
ATOM 696 N N . HIS A 1 88 ? -0.089 -2.968 -17.804 1.00 97.88 88 HIS A N 1
ATOM 697 C CA . HIS A 1 88 ? -1.526 -3.106 -17.997 1.00 97.88 88 HIS A CA 1
ATOM 698 C C . HIS A 1 88 ? -2.294 -2.144 -17.079 1.00 97.88 88 HIS A C 1
ATOM 700 O O . HIS A 1 88 ? -1.991 -2.040 -15.891 1.00 97.88 88 HIS A O 1
ATOM 706 N N . GLY A 1 89 ? -3.337 -1.493 -17.606 1.00 97.50 89 GLY A N 1
ATOM 707 C CA . GLY A 1 89 ? -4.144 -0.520 -16.856 1.00 97.50 89 GLY A CA 1
ATOM 708 C C . GLY A 1 89 ? -4.703 -1.079 -15.545 1.00 97.50 89 GLY A C 1
ATOM 709 O O . GLY A 1 89 ? -4.656 -0.414 -14.518 1.00 97.50 89 GLY A O 1
ATOM 710 N N . GLY A 1 90 ? -5.121 -2.347 -15.556 1.00 96.25 90 GLY A N 1
ATOM 711 C CA . GLY A 1 90 ? -5.610 -3.051 -14.367 1.00 96.25 90 GLY A CA 1
ATOM 712 C C . GLY A 1 90 ? -4.622 -3.072 -13.196 1.00 96.25 90 GLY A C 1
ATOM 713 O O . GLY A 1 90 ? -5.058 -2.979 -12.059 1.00 96.25 90 GLY A O 1
ATOM 714 N N . TRP A 1 91 ? -3.307 -3.100 -13.444 1.00 96.38 91 TRP A N 1
ATOM 715 C CA . TRP A 1 91 ? -2.316 -3.032 -12.365 1.00 96.38 91 TRP A CA 1
ATOM 716 C C . TRP A 1 91 ? -2.327 -1.663 -11.667 1.00 96.38 91 TRP A C 1
ATOM 718 O O . TRP A 1 91 ? -2.282 -1.583 -10.442 1.00 96.38 91 TRP A O 1
ATOM 728 N N . PHE A 1 92 ? -2.462 -0.579 -12.439 1.00 95.56 92 PHE A N 1
ATOM 729 C CA . PHE A 1 92 ? -2.629 0.762 -11.877 1.00 95.56 92 PHE A CA 1
ATOM 730 C C . PHE A 1 92 ? -3.967 0.909 -11.152 1.00 95.56 92 PHE A C 1
ATOM 732 O O . PHE A 1 92 ? 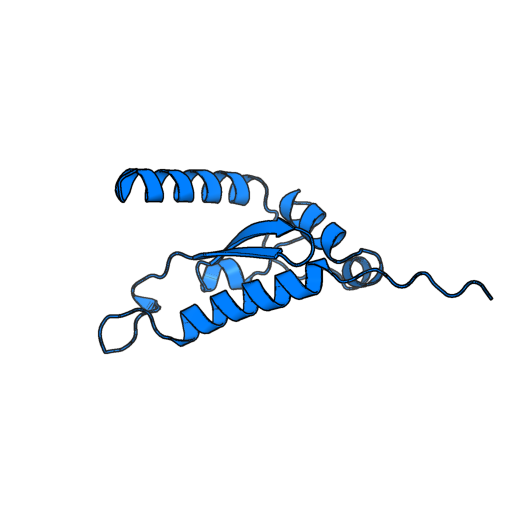-4.002 1.508 -10.082 1.00 95.56 92 PHE A O 1
ATOM 739 N N . CYS A 1 93 ? -5.051 0.337 -11.688 1.00 96.69 93 CYS A N 1
ATOM 740 C CA . CYS A 1 93 ? -6.350 0.321 -11.010 1.00 96.69 93 CYS A CA 1
ATOM 741 C C . CYS A 1 93 ? -6.256 -0.360 -9.643 1.00 96.69 93 CYS A C 1
ATOM 743 O O . CYS A 1 93 ? -6.770 0.171 -8.671 1.00 96.69 93 CYS A O 1
ATOM 745 N N . THR A 1 94 ? -5.548 -1.483 -9.550 1.00 95.06 94 THR A N 1
ATOM 746 C CA . THR A 1 94 ? -5.294 -2.180 -8.287 1.00 95.06 94 THR A CA 1
ATOM 747 C C . THR A 1 94 ? -4.486 -1.339 -7.290 1.00 95.06 94 THR A C 1
ATOM 749 O O . THR A 1 94 ? -4.806 -1.316 -6.100 1.00 95.06 94 THR A O 1
ATOM 752 N N . LEU A 1 95 ? -3.450 -0.627 -7.754 1.00 94.44 95 LEU A N 1
ATOM 753 C CA . LEU A 1 95 ? -2.683 0.298 -6.911 1.00 94.44 95 LEU A CA 1
ATOM 754 C C . LEU A 1 95 ? -3.576 1.429 -6.385 1.00 94.44 95 LEU A C 1
ATOM 756 O O . LEU A 1 95 ? -3.547 1.735 -5.193 1.00 94.44 95 LEU A O 1
ATOM 760 N N . LEU A 1 96 ? -4.389 2.022 -7.262 1.00 96.00 96 LEU A N 1
ATOM 761 C CA . LEU A 1 96 ? -5.314 3.101 -6.913 1.00 96.00 96 LEU A CA 1
ATOM 762 C C . LEU A 1 96 ? -6.404 2.637 -5.945 1.00 96.00 96 LEU A C 1
ATOM 764 O O . LEU A 1 96 ? -6.668 3.336 -4.974 1.00 96.00 96 LEU A O 1
ATOM 768 N N . ASP A 1 97 ? -6.993 1.464 -6.174 1.00 95.69 97 ASP A N 1
ATOM 769 C CA . ASP A 1 97 ? -7.977 0.849 -5.278 1.00 95.69 97 ASP A CA 1
ATOM 770 C C . ASP A 1 97 ? -7.402 0.672 -3.867 1.00 95.69 97 ASP A C 1
ATOM 772 O O . ASP A 1 97 ? -7.987 1.133 -2.888 1.00 95.69 97 ASP A O 1
ATOM 776 N N . SER A 1 98 ? -6.180 0.135 -3.773 1.00 94.62 98 SER A N 1
ATOM 777 C CA . SER A 1 98 ? -5.478 -0.023 -2.495 1.00 94.62 98 SER A CA 1
ATOM 778 C C . SER A 1 98 ? -5.254 1.323 -1.797 1.00 94.62 98 SER A C 1
ATOM 780 O O . SER A 1 98 ? -5.552 1.457 -0.611 1.00 94.62 98 SER A O 1
ATOM 782 N N . ALA A 1 99 ? -4.765 2.335 -2.522 1.00 95.38 99 ALA A N 1
ATOM 783 C CA . ALA A 1 99 ? -4.499 3.657 -1.959 1.00 95.38 99 ALA A CA 1
ATOM 784 C C . ALA A 1 99 ? -5.779 4.360 -1.485 1.00 95.38 99 ALA A C 1
ATOM 786 O O . ALA A 1 99 ? -5.831 4.853 -0.359 1.00 95.38 99 ALA A O 1
ATOM 787 N N . VAL A 1 100 ? -6.827 4.376 -2.311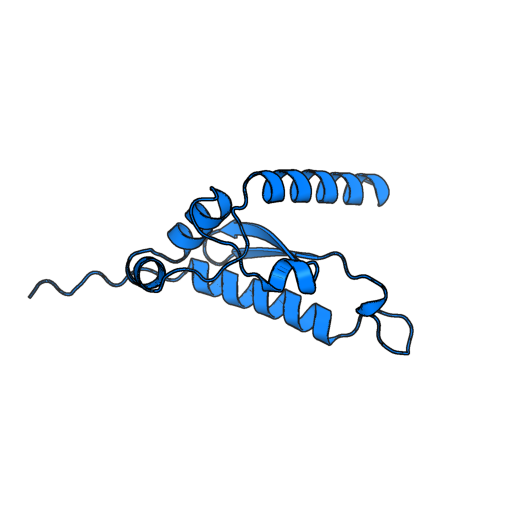 1.00 97.06 100 VAL A N 1
ATOM 788 C CA . VAL A 1 100 ? -8.100 5.034 -1.989 1.00 97.06 100 VAL A CA 1
ATOM 789 C C . VAL A 1 100 ? -8.816 4.305 -0.856 1.00 97.06 100 VAL A C 1
ATOM 791 O O . VAL A 1 100 ? -9.213 4.944 0.119 1.00 97.06 100 VAL A O 1
ATOM 794 N N . GLY A 1 101 ? -8.933 2.977 -0.939 1.00 95.19 101 GLY A N 1
ATOM 795 C CA . GLY A 1 101 ? -9.556 2.163 0.100 1.00 95.19 101 GLY A CA 1
ATOM 796 C C . GLY A 1 101 ? -8.855 2.342 1.444 1.00 95.19 101 GLY A C 1
ATOM 797 O O . GLY A 1 101 ? -9.503 2.636 2.449 1.00 95.19 101 GLY A O 1
ATOM 798 N N . CYS A 1 102 ? -7.520 2.272 1.464 1.00 95.50 102 CYS A N 1
ATOM 799 C CA . CYS A 1 102 ? -6.759 2.481 2.694 1.00 95.50 102 CYS A CA 1
ATOM 800 C C . CYS A 1 102 ? -6.908 3.908 3.232 1.00 95.50 102 CYS A C 1
ATOM 802 O O . CYS A 1 102 ? -7.121 4.074 4.430 1.00 95.50 102 CYS A O 1
ATOM 804 N N . ALA A 1 103 ? -6.868 4.934 2.376 1.00 97.00 103 ALA A N 1
ATOM 805 C CA . ALA A 1 103 ? -7.079 6.316 2.801 1.00 97.00 103 ALA A CA 1
ATOM 806 C C . ALA A 1 103 ? -8.448 6.501 3.476 1.00 97.00 103 ALA A C 1
ATOM 808 O O . ALA A 1 103 ? -8.527 7.133 4.527 1.00 97.00 103 ALA A O 1
ATOM 809 N N . VAL A 1 104 ? -9.511 5.889 2.944 1.00 96.69 104 VAL A N 1
ATOM 810 C CA . VAL A 1 104 ? -10.832 5.882 3.594 1.00 96.69 104 VAL A CA 1
ATOM 811 C C . VAL A 1 104 ? -10.786 5.125 4.921 1.00 96.69 104 VAL A C 1
ATOM 813 O O . VAL A 1 104 ? -11.258 5.642 5.933 1.00 96.69 104 VAL A O 1
ATOM 816 N N . HIS A 1 105 ? -10.164 3.944 4.961 1.00 94.12 105 HIS A N 1
ATOM 817 C CA . HIS A 1 105 ? -10.043 3.165 6.193 1.00 94.12 105 HIS A CA 1
ATOM 818 C C . HIS A 1 105 ? -9.308 3.917 7.306 1.00 94.12 105 HIS A C 1
ATOM 820 O O . HIS A 1 105 ? -9.722 3.811 8.454 1.00 94.12 105 HIS A O 1
ATOM 826 N N . THR A 1 106 ? -8.298 4.744 7.013 1.00 95.50 106 THR A N 1
ATOM 827 C CA . THR A 1 106 ? -7.624 5.561 8.051 1.00 95.50 106 THR A CA 1
ATOM 828 C C . THR A 1 106 ? -8.558 6.546 8.769 1.00 95.50 106 THR A C 1
ATOM 830 O O . THR A 1 106 ? -8.216 7.061 9.832 1.00 95.50 106 THR A O 1
ATOM 833 N N . LEU A 1 107 ? -9.737 6.832 8.208 1.00 95.12 107 LEU A N 1
ATOM 834 C CA . LEU A 1 107 ? -10.751 7.693 8.817 1.00 95.12 107 LEU A CA 1
ATOM 835 C C . LEU A 1 107 ? -11.777 6.914 9.649 1.00 95.12 107 LEU A C 1
ATOM 837 O O . LEU A 1 107 ? -12.555 7.540 10.371 1.00 95.12 107 LEU A O 1
ATOM 841 N N . TYR A 1 108 ? -11.779 5.580 9.572 1.00 91.62 108 TYR A N 1
ATOM 842 C CA . TYR A 1 108 ? -12.681 4.740 10.348 1.00 91.62 108 TYR A CA 1
ATOM 843 C C . TYR A 1 108 ? -12.368 4.850 11.843 1.00 91.62 108 TYR A C 1
ATOM 845 O O . TYR A 1 108 ? -11.252 4.566 12.291 1.00 91.62 108 TYR A O 1
ATOM 853 N N . GLN A 1 109 ? -13.377 5.247 12.613 1.00 86.12 109 GLN A N 1
ATOM 854 C CA . GLN A 1 109 ? -13.344 5.237 14.069 1.00 86.12 109 GLN A CA 1
ATOM 855 C C . GLN A 1 109 ? -14.182 4.067 14.565 1.00 86.12 109 GLN A C 1
ATOM 857 O O . GLN A 1 109 ? -15.264 3.817 14.040 1.00 86.12 109 GLN A O 1
ATOM 862 N N . GLN A 1 110 ? -13.692 3.374 15.590 1.00 78.56 110 GLN A N 1
ATOM 863 C CA . GLN A 1 110 ? -14.493 2.368 16.267 1.00 78.56 110 GLN A CA 1
ATOM 864 C C . GLN A 1 110 ? -15.697 3.057 16.923 1.00 78.56 110 GLN A C 1
ATOM 866 O O . GLN A 1 110 ? -15.531 4.001 17.704 1.00 78.56 110 GLN A O 1
ATOM 871 N N . GLU A 1 111 ? -16.906 2.580 16.634 1.00 69.06 111 GLU A N 1
ATOM 872 C CA . GLU A 1 111 ? -18.083 3.003 17.383 1.00 69.06 111 GLU A CA 1
ATOM 873 C C . GLU A 1 111 ? -17.942 2.534 18.834 1.00 69.06 111 GLU A C 1
ATOM 875 O O . GLU A 1 111 ? -17.785 1.343 19.116 1.00 69.06 111 GLU A O 1
ATOM 880 N N . LYS A 1 112 ? -17.974 3.479 19.780 1.00 60.25 112 LYS A N 1
ATOM 881 C CA . LYS A 1 112 ? -18.096 3.121 21.193 1.00 60.25 112 LYS A CA 1
ATOM 882 C C . LYS A 1 112 ? -19.489 2.522 21.393 1.00 60.25 112 LYS A C 1
ATOM 884 O O . LYS A 1 112 ? -20.453 3.149 20.949 1.00 60.25 112 LYS A O 1
ATOM 889 N N . PRO A 1 113 ? -19.626 1.365 22.065 1.00 58.59 113 PRO A N 1
ATOM 890 C CA . PRO A 1 113 ? -20.943 0.842 22.386 1.00 58.59 113 PRO A CA 1
ATOM 891 C C . PRO A 1 113 ? -21.731 1.914 23.143 1.00 58.59 113 PRO A C 1
ATOM 893 O O . PRO A 1 113 ? -21.206 2.539 24.070 1.00 58.59 113 PRO A O 1
ATOM 896 N N . ILE A 1 114 ? -22.970 2.152 22.709 1.00 57.72 114 ILE A N 1
ATOM 897 C CA . ILE A 1 114 ? -23.900 3.060 23.380 1.00 57.72 114 ILE A CA 1
ATOM 898 C C . ILE A 1 114 ? -24.042 2.554 24.819 1.00 57.72 114 ILE A C 1
ATOM 900 O O . ILE A 1 114 ? -24.550 1.456 25.040 1.00 57.72 114 ILE A O 1
ATOM 904 N N . GLN A 1 115 ? -23.550 3.324 25.790 1.00 51.91 115 GLN A N 1
ATOM 905 C CA . GLN A 1 115 ? -23.848 3.074 27.197 1.00 51.91 115 GLN A CA 1
ATOM 906 C C . GLN A 1 115 ? -25.313 3.465 27.415 1.00 51.91 115 GLN A C 1
ATOM 908 O O . GLN A 1 115 ? -25.636 4.653 27.403 1.00 51.91 115 GLN A O 1
ATOM 913 N N . LEU A 1 116 ? -26.184 2.456 27.507 1.00 55.34 116 LEU A N 1
ATOM 914 C CA . LEU A 1 116 ? -27.572 2.585 27.958 1.00 55.34 116 LEU A CA 1
ATOM 915 C C . LEU A 1 116 ? -27.635 2.570 29.486 1.00 55.34 116 LEU A C 1
ATOM 917 O O . LEU A 1 116 ? -26.864 1.789 30.091 1.00 55.34 116 LEU A O 1
#

pLDDT: mean 90.68, std 8.68, range [51.91, 97.88]